Protein AF-A0A3B8V637-F1 (afdb_monomer_lite)

pLDDT: mean 86.95, std 8.02, range [55.59, 95.31]

Radius of gyration: 18.83 Å; chains: 1; bounding box: 47×44×42 Å

Secondary structure (DSSP, 8-state):
-PEEGGGEEHHHHHHHHHHHTT-EE-TTS-EE--------SSS-HHHHHHHHHHHTT-SEEEEEES---TTPPPEEEEEEEEETTGGGTS-HHHHHHHHHHHHHTTHHHHHTT-THHHHH-SSHHHHHHHHHHHHHT--

Foldseek 3Di:
DDADWLRHDPVVLVVVLVVQLVFDQDPVRDTHDDDDDADPPPPRRNSPRSCVSNVVNDQWDWDWDDDPDVPQDTQTPPVPTDHHPVVVVDDPVRVVLVVLCVVLPVSVCRVVVVCVLVVVDPDSVSSSVSSNVDSVVPD

Sequence (139 aa):
GRTLDGGIESKTVHYMKKFLGTARKLKSGASLTIFGVLSTDTGAPFDAALGRELLAVSSASWQLSGNFRRGQSALPDYAASHADGEEKFLSEEEQEMLSDLFAVGAQRVFENGREGILEESRTPQEFLNAVKHAALNDF

Structure (mmCIF, N/CA/C/O backbone):
data_AF-A0A3B8V637-F1
#
_entry.id   AF-A0A3B8V637-F1
#
loop_
_atom_site.group_PDB
_atom_site.id
_atom_site.type_symbol
_atom_site.label_atom_id
_atom_site.label_alt_id
_atom_site.label_comp_id
_atom_site.label_asym_id
_atom_site.label_entity_id
_atom_site.label_seq_id
_atom_site.pdbx_PDB_ins_code
_atom_site.Cartn_x
_atom_site.Cartn_y
_atom_site.Cartn_z
_atom_site.occupancy
_atom_site.B_iso_or_equiv
_atom_site.auth_seq_id
_atom_site.auth_comp_id
_atom_site.auth_asym_id
_atom_site.auth_atom_id
_atom_site.pdbx_PDB_model_num
ATOM 1 N N . GLY A 1 1 ? 25.407 3.363 -22.270 1.00 56.88 1 GLY A N 1
ATOM 2 C CA . GLY A 1 1 ? 24.581 3.314 -21.048 1.00 56.88 1 GLY A CA 1
ATOM 3 C C . GLY A 1 1 ? 24.548 1.888 -20.548 1.00 56.88 1 GLY A C 1
ATOM 4 O O . GLY A 1 1 ? 24.743 0.992 -21.358 1.00 56.88 1 GLY A O 1
ATOM 5 N N . ARG A 1 2 ? 24.382 1.669 -19.240 1.00 74.88 2 ARG A N 1
ATOM 6 C CA . ARG A 1 2 ? 24.182 0.318 -18.694 1.00 74.88 2 ARG A CA 1
ATOM 7 C C . ARG A 1 2 ? 22.688 -0.002 -18.700 1.00 74.88 2 ARG A C 1
ATOM 9 O O . ARG A 1 2 ? 21.887 0.840 -18.290 1.00 74.88 2 ARG A O 1
ATOM 16 N N . THR A 1 3 ? 22.346 -1.188 -19.179 1.00 78.19 3 THR A N 1
ATOM 17 C CA . THR A 1 3 ? 20.988 -1.737 -19.140 1.00 78.19 3 THR A CA 1
ATOM 18 C C . THR A 1 3 ? 20.861 -2.582 -17.875 1.00 78.19 3 THR A C 1
ATOM 20 O O . THR A 1 3 ? 21.787 -3.324 -17.549 1.00 78.19 3 THR A O 1
ATOM 23 N N . LEU A 1 4 ? 19.770 -2.409 -17.135 1.00 76.56 4 LEU A N 1
ATOM 24 C CA . LEU A 1 4 ? 19.402 -3.245 -15.995 1.00 76.56 4 LEU A CA 1
ATOM 25 C C . LEU A 1 4 ? 18.697 -4.518 -16.484 1.00 76.56 4 LEU A C 1
ATOM 27 O O . LEU A 1 4 ? 18.306 -4.615 -17.654 1.00 76.56 4 LEU A O 1
ATOM 31 N N . ASP A 1 5 ? 18.506 -5.476 -15.580 1.00 71.94 5 ASP A N 1
ATOM 32 C CA . ASP A 1 5 ? 17.671 -6.650 -15.838 1.00 71.94 5 ASP A CA 1
ATOM 33 C C . ASP A 1 5 ? 16.301 -6.225 -16.394 1.00 71.94 5 ASP A C 1
ATOM 35 O O . ASP A 1 5 ? 15.754 -5.187 -16.022 1.00 71.94 5 ASP A O 1
ATOM 39 N N . GLY A 1 6 ? 15.765 -6.995 -17.344 1.00 76.19 6 GLY A N 1
ATOM 40 C CA . GLY A 1 6 ? 14.501 -6.662 -18.013 1.00 76.19 6 GLY A CA 1
ATOM 41 C C . GLY A 1 6 ? 14.602 -5.630 -19.145 1.00 76.19 6 GLY A C 1
ATOM 42 O O . GLY A 1 6 ? 13.574 -5.200 -19.660 1.00 76.19 6 GLY A O 1
ATOM 43 N N . GLY A 1 7 ? 15.812 -5.246 -19.573 1.00 82.81 7 GLY A N 1
ATOM 44 C CA . GLY A 1 7 ? 16.014 -4.393 -20.756 1.00 82.81 7 GLY A CA 1
ATOM 45 C C . GLY A 1 7 ? 15.866 -2.892 -20.490 1.00 82.81 7 GLY A C 1
ATOM 46 O O . GLY A 1 7 ? 15.782 -2.100 -21.427 1.00 82.81 7 GLY A O 1
ATOM 47 N N . ILE A 1 8 ? 15.851 -2.490 -19.219 1.00 86.12 8 ILE A N 1
ATOM 48 C CA . ILE A 1 8 ? 15.614 -1.110 -18.800 1.00 86.12 8 ILE A CA 1
ATOM 49 C C . ILE A 1 8 ? 16.895 -0.274 -18.842 1.00 86.12 8 ILE A C 1
ATOM 51 O O . ILE A 1 8 ? 17.927 -0.650 -18.288 1.00 86.12 8 ILE A O 1
ATOM 55 N N . GLU A 1 9 ? 16.828 0.924 -19.423 1.00 89.62 9 GLU A N 1
ATOM 56 C CA . GLU A 1 9 ? 17.931 1.879 -19.336 1.00 89.62 9 GLU A CA 1
ATOM 57 C C . GLU A 1 9 ? 18.096 2.402 -17.897 1.00 89.62 9 GLU A C 1
ATOM 59 O O . GLU A 1 9 ? 17.198 3.031 -17.332 1.00 89.62 9 GLU A O 1
ATOM 64 N N . SER A 1 10 ? 19.290 2.224 -17.320 1.00 88.31 10 SER A N 1
ATOM 65 C CA . SER A 1 10 ? 19.599 2.651 -15.946 1.00 88.31 10 SER A CA 1
ATOM 66 C C . SER A 1 10 ? 19.350 4.148 -15.699 1.00 88.31 10 SER A C 1
ATOM 68 O O . SER A 1 10 ? 18.918 4.542 -14.613 1.00 88.31 10 SER A O 1
ATOM 70 N N . LYS A 1 11 ? 19.570 4.994 -16.714 1.00 91.69 11 LYS A N 1
ATOM 71 C CA . LYS A 1 11 ? 19.367 6.445 -16.616 1.00 91.69 11 LYS A CA 1
ATOM 72 C C . LYS A 1 11 ? 17.890 6.802 -16.406 1.00 91.69 11 LYS A C 1
ATOM 74 O O . LYS A 1 11 ? 17.588 7.687 -15.609 1.00 91.69 11 LYS A O 1
ATOM 79 N N . THR A 1 12 ? 16.981 6.086 -17.060 1.00 90.56 12 THR A N 1
ATOM 80 C CA . THR A 1 12 ? 15.532 6.299 -16.939 1.00 90.56 12 THR A CA 1
ATOM 81 C C . THR A 1 12 ? 15.046 5.949 -15.535 1.00 90.56 12 THR A C 1
ATOM 83 O O . THR A 1 12 ? 14.382 6.762 -14.894 1.00 90.56 12 THR A O 1
ATOM 86 N N . VAL A 1 13 ? 15.473 4.803 -14.993 1.00 91.69 13 VAL A N 1
ATOM 87 C CA . VAL A 1 13 ? 15.154 4.406 -13.606 1.00 91.69 13 VAL A CA 1
ATOM 88 C C . VAL A 1 13 ? 15.715 5.392 -12.600 1.00 91.69 13 VAL A C 1
ATOM 90 O O . VAL A 1 13 ? 15.034 5.754 -11.645 1.00 91.69 13 VAL A O 1
ATOM 93 N N . HIS A 1 14 ? 16.940 5.873 -12.821 1.00 92.56 14 HIS A N 1
ATOM 94 C CA . HIS A 1 14 ? 17.534 6.883 -11.956 1.00 92.56 14 HIS A CA 1
ATOM 95 C C . HIS A 1 14 ? 16.654 8.139 -11.850 1.00 92.56 14 HIS A C 1
ATOM 97 O O . HIS A 1 14 ? 16.420 8.623 -10.741 1.00 92.56 14 HIS A O 1
ATOM 103 N N . TYR A 1 15 ? 16.124 8.644 -12.968 1.00 94.25 15 TYR A N 1
ATOM 104 C CA . TYR A 1 15 ? 15.228 9.802 -12.941 1.00 94.25 15 TYR A CA 1
ATOM 105 C C . TYR A 1 15 ? 13.886 9.507 -12.273 1.00 94.25 15 TYR A C 1
ATOM 107 O O . TYR A 1 15 ? 13.422 10.340 -11.497 1.00 94.25 15 TYR A O 1
ATOM 115 N N . MET A 1 16 ? 13.293 8.335 -12.511 1.00 94.00 16 MET A N 1
ATOM 116 C CA . MET A 1 16 ? 12.035 7.956 -11.857 1.00 94.00 16 MET A CA 1
ATOM 117 C C . MET A 1 16 ? 12.195 7.851 -10.338 1.00 94.00 16 MET A C 1
ATOM 119 O O . MET A 1 16 ? 11.418 8.453 -9.603 1.00 94.00 16 MET A O 1
ATOM 123 N N . LYS A 1 17 ? 13.258 7.193 -9.855 1.00 94.12 17 LYS A N 1
ATOM 124 C CA . LYS A 1 17 ? 13.566 7.127 -8.416 1.00 94.12 17 LYS A CA 1
ATOM 125 C C . LYS A 1 17 ? 13.812 8.511 -7.823 1.00 94.12 17 LYS A C 1
ATOM 127 O O . LYS A 1 17 ? 13.330 8.811 -6.736 1.00 94.12 17 LYS A O 1
ATOM 132 N N . LYS A 1 18 ? 14.529 9.381 -8.546 1.00 94.44 18 LYS A N 1
ATOM 133 C CA . LYS A 1 18 ? 14.759 10.767 -8.117 1.00 94.44 18 LYS A CA 1
ATOM 134 C C . LYS A 1 18 ? 13.452 11.552 -8.008 1.00 94.44 18 LYS A C 1
ATOM 136 O O . LYS A 1 18 ? 13.314 12.326 -7.069 1.00 94.44 18 LYS A O 1
ATOM 141 N N . PHE A 1 19 ? 12.522 11.362 -8.944 1.00 94.62 19 PHE A N 1
ATOM 142 C CA . PHE A 1 19 ? 11.198 11.978 -8.900 1.00 94.62 19 PHE A CA 1
ATOM 143 C C . PHE A 1 19 ? 10.384 11.464 -7.708 1.00 94.62 19 PHE A C 1
ATOM 145 O O . PHE A 1 19 ? 9.908 12.274 -6.918 1.00 94.62 19 PHE A O 1
ATOM 152 N N . LEU A 1 20 ? 10.297 10.144 -7.517 1.00 93.94 20 LEU A N 1
ATOM 153 C CA . LEU A 1 20 ? 9.570 9.552 -6.388 1.00 93.94 20 LEU A CA 1
ATOM 154 C C . LEU A 1 20 ? 10.140 10.026 -5.040 1.00 93.94 20 LEU A C 1
ATOM 156 O O . LEU A 1 20 ? 9.395 10.452 -4.164 1.00 93.94 20 LEU A O 1
ATOM 160 N N . GLY A 1 21 ? 11.470 10.078 -4.920 1.00 91.50 21 GLY A N 1
ATOM 161 C CA . GLY A 1 21 ? 12.172 10.566 -3.729 1.00 91.50 21 GLY A CA 1
ATOM 162 C C . GLY A 1 21 ? 12.010 12.065 -3.442 1.00 91.50 21 GLY A C 1
ATOM 163 O O . GLY A 1 21 ? 12.536 12.553 -2.440 1.00 91.50 21 GLY A O 1
ATOM 164 N N . THR A 1 22 ? 11.303 12.819 -4.293 1.00 93.69 22 THR A N 1
ATOM 165 C CA . THR A 1 22 ? 10.891 14.191 -3.953 1.00 93.69 22 THR A CA 1
ATOM 166 C C . THR A 1 22 ? 9.728 14.225 -2.964 1.00 93.69 22 THR A C 1
ATOM 168 O O . THR A 1 22 ? 9.586 15.227 -2.258 1.00 93.69 22 THR A O 1
ATOM 171 N N . ALA A 1 23 ? 8.938 13.147 -2.864 1.00 94.75 23 ALA A N 1
ATOM 172 C CA . ALA A 1 23 ? 7.861 13.029 -1.890 1.00 94.75 23 ALA A CA 1
ATOM 173 C C . ALA A 1 23 ? 8.436 13.017 -0.469 1.00 94.75 23 ALA A C 1
ATOM 175 O O . ALA A 1 23 ? 9.214 12.137 -0.103 1.00 94.75 23 ALA A O 1
ATOM 176 N N . ARG A 1 24 ? 8.094 14.035 0.325 1.00 92.69 24 ARG A N 1
ATOM 177 C CA . ARG A 1 24 ? 8.541 14.174 1.715 1.00 92.69 24 ARG A CA 1
ATOM 178 C C . ARG A 1 24 ? 7.793 15.272 2.458 1.00 92.69 24 ARG A C 1
ATOM 180 O O . ARG A 1 24 ? 7.278 16.223 1.868 1.00 92.69 24 ARG A O 1
ATOM 187 N N . LYS A 1 25 ? 7.858 15.205 3.787 1.00 91.69 25 LYS A N 1
ATOM 188 C CA . LYS A 1 25 ? 7.551 16.337 4.667 1.00 91.69 25 LYS A CA 1
ATOM 189 C C . LYS A 1 25 ? 8.655 17.397 4.555 1.00 91.69 25 LYS A C 1
ATOM 191 O O . LYS A 1 25 ? 9.835 17.101 4.754 1.00 91.69 25 LYS A O 1
ATOM 196 N N . LEU A 1 26 ? 8.283 18.633 4.232 1.00 91.62 26 LEU A N 1
ATOM 197 C CA . LEU A 1 26 ? 9.190 19.774 4.122 1.00 91.62 26 LEU A CA 1
ATOM 198 C C . LEU A 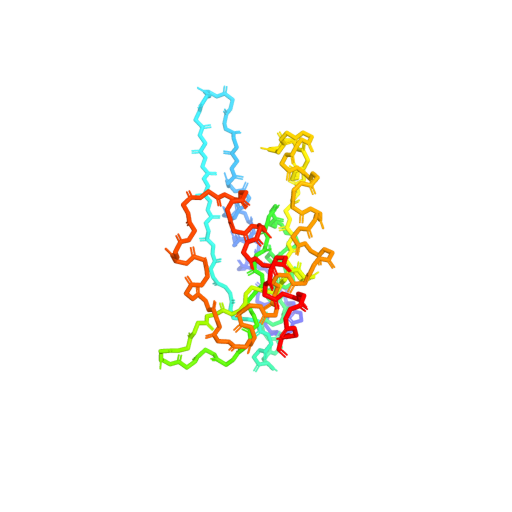1 26 ? 9.342 20.461 5.484 1.00 91.62 26 LEU A C 1
ATOM 200 O O . LEU A 1 26 ? 8.386 20.611 6.243 1.00 91.62 26 LEU A O 1
ATOM 204 N N . LYS A 1 27 ? 10.556 20.936 5.785 1.00 89.50 27 LYS A N 1
ATOM 205 C CA . LYS A 1 27 ? 10.850 21.637 7.050 1.00 89.50 27 LYS A CA 1
ATOM 206 C C . LYS A 1 27 ? 10.059 22.939 7.222 1.00 89.50 27 LYS A C 1
ATOM 208 O O . LYS A 1 27 ? 9.847 23.363 8.347 1.00 89.50 27 LYS A O 1
ATOM 213 N N . SER A 1 28 ? 9.615 23.548 6.122 1.00 89.50 28 SER A N 1
ATOM 214 C CA . SER A 1 28 ? 8.786 24.759 6.109 1.00 89.50 28 SER A CA 1
ATOM 215 C C . SER A 1 28 ? 7.342 24.537 6.580 1.00 89.50 28 SER A C 1
ATOM 217 O O . SER A 1 28 ? 6.574 25.490 6.608 1.00 89.50 28 SER A O 1
ATOM 219 N N . GLY A 1 29 ? 6.959 23.301 6.922 1.00 92.38 29 GLY A N 1
ATOM 220 C CA . GLY A 1 29 ? 5.604 22.953 7.359 1.00 92.38 29 GLY A CA 1
ATOM 221 C C . GLY A 1 29 ? 4.684 22.451 6.241 1.00 92.38 29 GLY A C 1
ATOM 222 O O . GLY A 1 29 ? 3.552 22.079 6.521 1.00 92.38 29 GLY A O 1
ATOM 223 N N . ALA A 1 30 ? 5.159 22.393 4.995 1.00 94.94 30 ALA A N 1
ATOM 224 C CA . ALA A 1 30 ? 4.435 21.795 3.871 1.00 94.94 30 ALA A CA 1
ATOM 225 C C . ALA A 1 30 ? 4.781 20.302 3.689 1.00 94.94 30 ALA A C 1
ATOM 227 O O . ALA A 1 30 ? 5.769 19.807 4.234 1.00 94.94 30 ALA A O 1
ATOM 228 N N . SER A 1 31 ? 4.010 19.580 2.880 1.00 94.81 31 SER A N 1
ATOM 229 C CA . SER A 1 31 ? 4.320 18.210 2.455 1.00 94.81 31 SER A CA 1
ATOM 230 C C . SER A 1 31 ? 4.073 18.032 0.959 1.00 94.81 31 SER A C 1
ATOM 232 O O . SER A 1 31 ? 3.228 18.704 0.370 1.00 94.81 31 SER A O 1
ATOM 234 N N . LEU A 1 32 ? 4.834 17.124 0.350 1.00 94.94 32 LEU A N 1
AT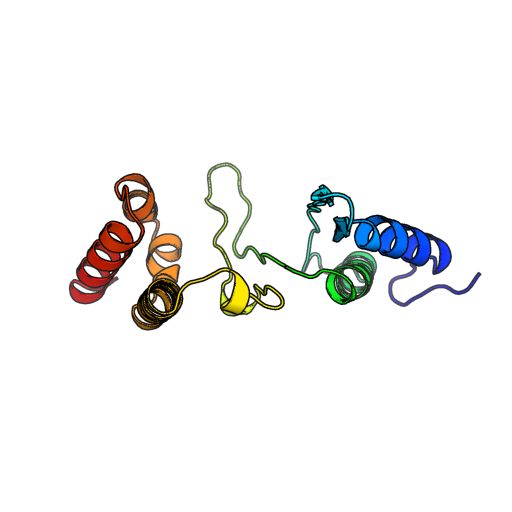OM 235 C CA . LEU A 1 32 ? 4.565 16.599 -0.984 1.00 94.94 32 LEU A CA 1
ATOM 236 C C . LEU A 1 32 ? 4.366 15.090 -0.868 1.00 94.94 32 LEU A C 1
ATOM 238 O O . LEU A 1 32 ? 5.288 14.386 -0.454 1.00 94.94 32 LEU A O 1
ATOM 242 N N . THR A 1 33 ? 3.189 14.616 -1.263 1.00 95.00 33 THR A N 1
ATOM 243 C CA . THR A 1 33 ? 2.851 13.192 -1.328 1.00 95.00 33 THR A CA 1
ATOM 244 C C . THR A 1 33 ? 2.658 12.808 -2.788 1.00 95.00 33 THR A C 1
ATOM 246 O O . THR A 1 33 ? 1.958 13.504 -3.522 1.00 95.00 33 THR A O 1
ATOM 249 N N . ILE A 1 34 ? 3.290 11.717 -3.218 1.00 95.31 34 ILE A N 1
ATOM 250 C CA . ILE A 1 34 ? 3.187 11.193 -4.582 1.00 95.31 34 ILE A CA 1
ATOM 251 C C . ILE A 1 34 ? 2.642 9.773 -4.489 1.00 95.31 34 ILE A C 1
ATOM 253 O O . ILE A 1 34 ? 3.209 8.947 -3.779 1.00 95.31 34 ILE A O 1
ATOM 257 N N . PHE A 1 35 ? 1.579 9.499 -5.240 1.00 93.25 35 PHE A N 1
ATOM 258 C CA . PHE A 1 35 ? 1.077 8.150 -5.467 1.00 93.25 35 PHE A CA 1
ATOM 259 C C . PHE A 1 35 ? 1.370 7.747 -6.908 1.00 93.25 35 PHE A C 1
ATOM 261 O O . PHE A 1 35 ? 1.226 8.550 -7.832 1.00 93.25 35 PHE A O 1
ATOM 268 N N . GLY A 1 36 ? 1.781 6.498 -7.087 1.00 91.94 36 GLY A N 1
ATOM 269 C CA . GLY A 1 36 ? 1.945 5.872 -8.389 1.00 91.94 36 GLY A CA 1
ATOM 270 C C . GLY A 1 36 ? 1.216 4.539 -8.399 1.00 91.94 36 GLY A C 1
ATOM 271 O O . GLY A 1 36 ? 1.140 3.867 -7.375 1.00 91.94 36 GLY A O 1
ATOM 272 N N . VAL A 1 37 ? 0.688 4.166 -9.560 1.00 90.88 37 VAL A N 1
ATOM 273 C CA . VAL A 1 37 ? 0.152 2.825 -9.795 1.00 90.88 37 VAL A CA 1
ATOM 274 C C . VAL A 1 37 ? 1.145 2.090 -10.674 1.00 90.88 37 VAL A C 1
ATOM 276 O O . VAL A 1 37 ? 1.602 2.623 -11.686 1.00 90.88 37 VAL A O 1
ATOM 279 N N . LEU A 1 38 ? 1.469 0.867 -10.280 1.00 89.69 38 LEU A N 1
ATOM 280 C CA . LEU A 1 38 ? 2.325 -0.025 -11.036 1.00 89.69 38 LEU A CA 1
ATOM 281 C C . LEU A 1 38 ? 1.576 -1.333 -11.276 1.00 89.69 38 LEU A C 1
ATOM 283 O O . LEU A 1 38 ? 0.944 -1.863 -10.368 1.00 89.69 38 LEU A O 1
ATOM 287 N N . SER A 1 39 ? 1.661 -1.855 -12.496 1.00 87.44 39 SER A N 1
ATOM 288 C CA . SER A 1 39 ? 1.240 -3.225 -12.779 1.00 87.44 39 SER A CA 1
ATOM 289 C C . SER A 1 39 ? 2.346 -4.185 -12.350 1.00 87.44 39 SER A C 1
ATOM 291 O O . SER A 1 39 ? 3.454 -4.131 -12.884 1.00 87.44 39 SER A O 1
ATOM 293 N N . THR A 1 40 ? 2.052 -5.035 -11.373 1.00 84.56 40 THR A N 1
ATOM 294 C CA . THR A 1 40 ? 2.931 -6.119 -10.926 1.00 84.56 40 THR A CA 1
ATOM 295 C C . THR A 1 40 ? 2.450 -7.453 -11.498 1.00 84.56 40 THR A C 1
ATOM 297 O O . THR A 1 40 ? 1.345 -7.546 -12.031 1.00 84.56 40 THR A O 1
ATOM 300 N N . ASP A 1 41 ? 3.317 -8.468 -11.479 1.00 82.75 41 ASP A N 1
ATOM 301 C CA . ASP A 1 41 ? 2.995 -9.843 -11.897 1.00 82.75 41 ASP A CA 1
ATOM 302 C C . ASP A 1 41 ? 2.455 -10.004 -13.332 1.00 82.75 41 ASP A C 1
ATOM 304 O O . ASP A 1 41 ? 1.788 -10.980 -13.667 1.00 82.75 41 ASP A O 1
ATOM 308 N N . THR A 1 42 ? 2.813 -9.087 -14.236 1.00 87.19 42 THR A N 1
ATOM 309 C CA . THR A 1 42 ? 2.440 -9.144 -15.664 1.00 87.19 42 THR A CA 1
ATOM 310 C C . THR A 1 42 ? 3.166 -10.250 -16.441 1.00 87.19 42 THR A C 1
ATOM 312 O O . THR A 1 42 ? 2.855 -10.510 -17.603 1.00 87.19 42 THR A O 1
ATOM 315 N N . GLY A 1 43 ? 4.180 -10.874 -15.831 1.00 87.38 43 GLY A N 1
ATOM 316 C CA . GLY A 1 43 ? 5.115 -11.794 -16.484 1.00 87.38 43 GLY A CA 1
ATOM 317 C C . GLY A 1 43 ? 6.180 -11.097 -17.340 1.00 87.38 43 GLY A C 1
ATOM 318 O O . GLY A 1 43 ? 7.11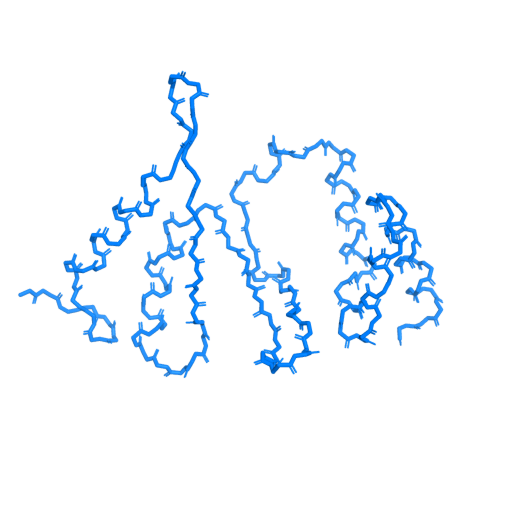0 -11.757 -17.805 1.00 87.38 43 GLY A O 1
ATOM 319 N N . ALA A 1 44 ? 6.099 -9.775 -17.532 1.00 89.56 44 ALA A N 1
ATOM 320 C CA . ALA A 1 44 ? 7.104 -9.022 -18.267 1.00 89.56 44 ALA A CA 1
ATOM 321 C C . ALA A 1 44 ? 8.347 -8.778 -17.387 1.00 89.56 44 ALA A C 1
ATOM 323 O O . ALA A 1 44 ? 8.238 -8.155 -16.326 1.00 89.56 44 ALA A O 1
ATOM 324 N N . PRO A 1 45 ? 9.559 -9.179 -17.827 1.00 88.88 45 PRO A N 1
ATOM 325 C CA . PRO A 1 45 ? 10.791 -8.916 -17.078 1.00 88.88 45 PRO A CA 1
ATOM 326 C C . PRO A 1 45 ? 11.035 -7.425 -16.817 1.00 88.88 45 PRO A C 1
ATOM 328 O O . PRO A 1 45 ? 11.619 -7.065 -15.797 1.00 88.88 45 PRO A O 1
ATOM 331 N N . PHE A 1 46 ? 10.577 -6.567 -17.734 1.00 89.31 46 PHE A N 1
ATOM 332 C CA . PHE A 1 46 ? 10.621 -5.114 -17.599 1.00 89.31 46 PHE A CA 1
ATOM 333 C C . PHE A 1 46 ? 9.821 -4.639 -16.379 1.00 89.31 46 PHE A C 1
ATOM 335 O O . PHE A 1 46 ? 10.379 -3.963 -15.519 1.00 89.31 46 PHE A O 1
ATOM 342 N N . ASP A 1 47 ? 8.548 -5.026 -16.263 1.00 90.50 47 ASP A N 1
ATOM 343 C CA . ASP A 1 47 ? 7.671 -4.571 -15.174 1.00 90.50 47 ASP A CA 1
ATOM 344 C C . ASP A 1 47 ? 8.179 -5.063 -13.816 1.00 90.50 47 ASP A C 1
ATOM 346 O O . ASP A 1 47 ? 8.237 -4.296 -12.855 1.00 90.50 47 ASP A O 1
ATOM 350 N N . ALA A 1 48 ? 8.649 -6.314 -13.752 1.00 89.31 48 ALA A N 1
ATOM 351 C CA . ALA A 1 48 ? 9.243 -6.879 -12.543 1.00 89.31 48 ALA A CA 1
ATOM 352 C C . ALA A 1 48 ? 10.510 -6.120 -12.103 1.00 89.31 48 ALA A C 1
ATOM 354 O O . ALA A 1 48 ? 10.709 -5.862 -10.913 1.00 89.31 48 ALA A O 1
ATOM 355 N N . ALA A 1 49 ? 11.375 -5.749 -13.051 1.00 90.19 49 ALA A N 1
ATOM 356 C CA . ALA A 1 49 ? 12.576 -4.972 -12.762 1.00 90.19 49 ALA A CA 1
ATOM 357 C C . ALA A 1 49 ? 12.244 -3.531 -12.350 1.00 90.19 49 ALA A C 1
ATOM 359 O O . ALA A 1 49 ? 12.803 -3.026 -11.375 1.00 90.19 49 ALA A O 1
ATOM 360 N N . LEU A 1 50 ? 11.308 -2.881 -13.047 1.00 90.75 50 LEU A N 1
ATOM 361 C CA . LEU A 1 50 ? 10.855 -1.533 -12.718 1.00 90.75 50 LEU A CA 1
ATOM 362 C C . LEU A 1 50 ? 10.220 -1.485 -11.325 1.00 90.75 50 LEU A C 1
ATOM 364 O O . LEU A 1 50 ? 10.551 -0.604 -10.533 1.00 90.75 50 LEU A O 1
ATOM 368 N N . GLY A 1 51 ? 9.353 -2.448 -11.012 1.00 92.12 51 GLY A N 1
ATOM 369 C CA . GLY A 1 51 ? 8.697 -2.534 -9.715 1.00 92.12 51 GLY A CA 1
ATOM 370 C C . GLY A 1 51 ? 9.669 -2.702 -8.572 1.00 92.12 51 GLY A C 1
ATOM 371 O O . GLY A 1 51 ? 9.603 -1.946 -7.609 1.00 92.12 51 GLY A O 1
ATOM 372 N N . ARG A 1 52 ? 10.645 -3.599 -8.721 1.00 90.94 52 ARG A N 1
ATOM 373 C CA . ARG A 1 52 ? 11.706 -3.774 -7.726 1.00 90.94 52 ARG A CA 1
ATOM 374 C C . ARG A 1 52 ? 12.449 -2.468 -7.441 1.00 90.94 52 ARG A C 1
ATOM 376 O O . ARG A 1 52 ? 12.696 -2.141 -6.287 1.00 90.94 52 ARG A O 1
ATOM 383 N N . GLU A 1 53 ? 12.792 -1.715 -8.483 1.00 92.75 53 GLU A N 1
ATOM 384 C CA . GLU A 1 53 ? 13.543 -0.463 -8.355 1.00 92.75 53 GLU A CA 1
ATOM 385 C C . GLU A 1 53 ? 12.723 0.679 -7.737 1.00 92.75 53 GLU A C 1
ATOM 387 O O . GLU A 1 53 ? 13.277 1.489 -6.992 1.00 92.75 53 GLU A O 1
ATOM 392 N N . LEU A 1 54 ? 11.426 0.772 -8.051 1.00 93.12 54 L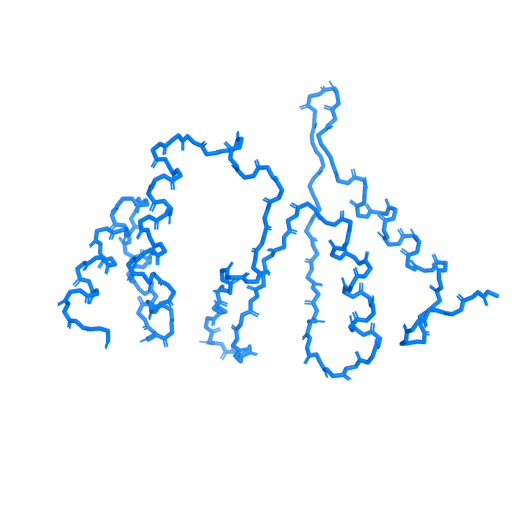EU A N 1
ATOM 393 C CA . LEU A 1 54 ? 10.552 1.826 -7.526 1.00 93.12 54 LEU A CA 1
ATOM 394 C C . LEU A 1 54 ? 10.056 1.523 -6.109 1.00 93.12 54 LEU A C 1
ATOM 396 O O . LEU A 1 54 ? 10.059 2.424 -5.273 1.00 93.12 54 LEU A O 1
ATOM 400 N N . LEU A 1 55 ? 9.696 0.271 -5.814 1.00 91.81 55 LEU A N 1
ATOM 401 C CA . LEU A 1 55 ? 9.279 -0.146 -4.472 1.00 91.81 55 LEU A CA 1
ATOM 402 C C . LEU A 1 55 ? 10.429 -0.028 -3.463 1.00 91.81 55 LEU A C 1
ATOM 404 O O . LEU A 1 55 ? 10.212 0.370 -2.326 1.00 91.81 55 LEU A O 1
ATOM 408 N N . ALA A 1 56 ? 11.676 -0.255 -3.892 1.00 90.44 56 ALA A N 1
ATOM 409 C CA . ALA A 1 56 ? 12.853 -0.080 -3.036 1.00 90.44 56 ALA A CA 1
ATOM 410 C C . ALA A 1 56 ? 13.063 1.360 -2.527 1.00 90.44 56 ALA A C 1
ATOM 412 O O . ALA A 1 56 ? 13.847 1.570 -1.604 1.00 90.44 56 ALA A O 1
ATOM 413 N N . VAL A 1 57 ? 12.418 2.360 -3.141 1.00 92.56 57 VAL A N 1
ATOM 414 C CA . VAL A 1 57 ? 12.481 3.765 -2.701 1.00 92.56 57 VAL A CA 1
ATOM 415 C C . VAL A 1 57 ? 11.142 4.298 -2.188 1.00 92.56 57 VAL A C 1
ATOM 417 O O . VAL A 1 57 ? 11.076 5.459 -1.784 1.00 92.56 57 VAL A O 1
ATOM 420 N N . SER A 1 58 ? 10.076 3.495 -2.226 1.00 93.06 58 SER A N 1
ATOM 421 C CA . SER A 1 58 ? 8.763 3.891 -1.719 1.00 93.06 58 SER A CA 1
ATOM 422 C C . SER A 1 58 ? 8.691 3.710 -0.208 1.00 93.06 58 SER A C 1
ATOM 424 O O . SER A 1 58 ? 9.151 2.696 0.302 1.00 93.06 58 SER A O 1
ATOM 426 N N . SER A 1 59 ? 8.061 4.656 0.490 1.00 93.44 59 SER A N 1
ATOM 427 C CA . SER A 1 59 ? 7.790 4.535 1.929 1.00 93.44 59 SER A CA 1
ATOM 428 C C . SER A 1 59 ? 6.500 3.776 2.242 1.00 93.44 59 SER A C 1
ATOM 430 O O . SER A 1 59 ? 6.226 3.502 3.402 1.00 93.44 59 SER A O 1
ATOM 432 N N . ALA A 1 60 ? 5.660 3.515 1.240 1.00 94.00 60 ALA A N 1
ATOM 433 C CA . ALA A 1 60 ? 4.442 2.732 1.385 1.00 94.00 60 ALA A CA 1
ATOM 434 C C . ALA A 1 60 ? 4.080 2.068 0.052 1.00 94.00 60 ALA A C 1
ATOM 436 O O . ALA A 1 60 ? 4.281 2.659 -1.015 1.00 94.00 60 ALA A O 1
ATOM 437 N N . SER A 1 61 ? 3.522 0.864 0.124 1.00 93.88 61 SER A N 1
ATOM 438 C CA . SER A 1 61 ? 3.009 0.102 -1.008 1.00 93.88 61 SER A CA 1
ATOM 439 C C . SER A 1 61 ? 1.700 -0.578 -0.629 1.00 93.88 61 SER A C 1
ATOM 441 O O . SER A 1 61 ? 1.629 -1.272 0.380 1.00 93.88 61 SER A O 1
ATOM 443 N N . TRP A 1 62 ? 0.682 -0.417 -1.471 1.00 92.62 62 TRP A N 1
ATOM 444 C CA . TRP A 1 62 ? -0.588 -1.132 -1.355 1.00 92.62 62 TRP A CA 1
ATOM 445 C C . TRP A 1 62 ? -0.682 -2.123 -2.503 1.00 92.62 62 TRP A C 1
ATOM 447 O O . TRP A 1 62 ? -0.913 -1.731 -3.649 1.00 92.62 62 TRP A O 1
ATOM 457 N N . GLN A 1 63 ? -0.445 -3.395 -2.200 1.00 91.00 63 GLN A N 1
ATOM 458 C CA . GLN A 1 63 ? -0.615 -4.457 -3.175 1.00 91.00 63 GLN A CA 1
ATOM 459 C C . GLN A 1 63 ? -2.098 -4.801 -3.254 1.00 91.00 63 GLN A C 1
ATOM 461 O O . GLN A 1 63 ? -2.786 -4.955 -2.246 1.00 91.00 63 GLN A O 1
ATOM 466 N N . LEU A 1 64 ? -2.596 -4.905 -4.477 1.00 88.56 64 LEU A N 1
ATOM 467 C CA . LEU A 1 64 ? -3.959 -5.321 -4.749 1.00 88.56 64 LEU A CA 1
ATOM 468 C C . LEU A 1 64 ? -3.894 -6.703 -5.398 1.00 88.56 64 LEU A C 1
ATOM 470 O O . LEU A 1 64 ? -3.117 -6.919 -6.331 1.00 88.56 64 LEU A O 1
ATOM 474 N N . SER A 1 65 ? -4.689 -7.633 -4.888 1.00 81.56 65 SER A N 1
ATOM 475 C CA . SER A 1 65 ? -4.862 -8.978 -5.417 1.00 81.56 65 SER A CA 1
ATOM 476 C C . SER A 1 65 ? -6.207 -9.108 -6.135 1.00 81.56 65 SER A C 1
ATOM 478 O O . SER A 1 65 ? -7.146 -8.333 -5.927 1.00 81.56 65 SER A O 1
ATOM 480 N N . GLY A 1 66 ? -6.288 -10.104 -7.014 1.00 72.75 66 GLY A N 1
ATOM 481 C CA . GLY A 1 66 ? -7.509 -10.461 -7.728 1.00 72.75 66 GLY A CA 1
ATOM 482 C C . GLY A 1 66 ? -7.484 -10.143 -9.221 1.00 72.75 66 GLY A C 1
ATOM 483 O O . GLY A 1 66 ? -6.546 -9.573 -9.775 1.00 72.75 66 GLY A O 1
ATOM 484 N N . ASN A 1 67 ? -8.553 -10.560 -9.897 1.00 66.62 67 ASN A N 1
ATOM 485 C CA . ASN A 1 67 ? -8.754 -10.256 -11.305 1.00 66.62 67 ASN A CA 1
ATOM 486 C C . ASN A 1 67 ? -9.393 -8.873 -11.414 1.00 66.62 67 ASN A C 1
ATOM 488 O O . ASN A 1 67 ? -10.583 -8.727 -11.151 1.00 66.62 67 ASN A O 1
ATOM 492 N N . PHE A 1 68 ? -8.627 -7.870 -11.849 1.00 70.06 68 PHE A N 1
ATOM 493 C CA . PHE A 1 68 ? -9.138 -6.525 -12.132 1.00 70.06 68 PHE A CA 1
ATOM 494 C C . PHE A 1 68 ? -10.045 -6.539 -13.372 1.00 70.06 68 PHE A C 1
ATOM 496 O O . PHE A 1 68 ? -9.683 -6.103 -14.465 1.00 70.06 68 PHE A O 1
ATOM 503 N N . ARG A 1 69 ? -11.243 -7.105 -13.221 1.00 66.75 69 ARG A N 1
ATOM 504 C CA . ARG A 1 69 ? -12.325 -7.059 -14.200 1.00 66.75 69 ARG A CA 1
ATOM 505 C C . ARG A 1 69 ? -13.236 -5.893 -13.864 1.00 66.75 69 ARG A C 1
ATOM 507 O O . ARG A 1 69 ? -13.440 -5.543 -12.706 1.00 66.75 69 ARG A O 1
ATOM 514 N N . ARG A 1 70 ? -13.823 -5.293 -14.897 1.00 66.31 70 ARG A N 1
ATOM 515 C CA . ARG A 1 70 ? -14.767 -4.188 -14.726 1.00 66.31 70 ARG A CA 1
ATOM 516 C C . ARG A 1 70 ? -15.936 -4.638 -13.838 1.00 66.31 70 ARG A C 1
ATOM 518 O O . ARG A 1 70 ? -16.665 -5.546 -14.223 1.00 66.31 70 ARG A O 1
ATOM 525 N N . GLY A 1 71 ? -16.103 -3.987 -12.687 1.00 66.69 71 GLY A N 1
ATOM 526 C CA . GLY A 1 71 ? -17.159 -4.288 -11.714 1.00 66.69 71 GLY A CA 1
ATOM 527 C C . GLY A 1 71 ? -16.771 -5.268 -10.602 1.00 66.69 71 GLY A C 1
ATOM 528 O O . GLY A 1 71 ? -17.628 -5.580 -9.788 1.00 66.69 71 GLY A O 1
ATOM 529 N N . GLN A 1 72 ? -15.521 -5.745 -10.552 1.00 68.38 72 GLN A N 1
ATOM 530 C CA . GLN A 1 72 ? -14.997 -6.472 -9.391 1.00 68.38 72 GLN A CA 1
ATOM 531 C C . GLN A 1 72 ? -14.182 -5.530 -8.503 1.00 68.38 72 GLN A C 1
ATOM 533 O O . GLN A 1 72 ? -13.385 -4.734 -9.010 1.00 68.38 72 GLN A O 1
ATOM 538 N N . SER A 1 73 ? -14.391 -5.624 -7.190 1.00 69.00 73 SER A N 1
ATOM 539 C CA . SER A 1 73 ? -13.598 -4.914 -6.190 1.00 69.00 73 SER A CA 1
ATOM 540 C C . SER A 1 73 ? -12.151 -5.396 -6.237 1.00 69.00 73 SER A C 1
ATOM 542 O O . SER A 1 73 ? -11.883 -6.594 -6.341 1.00 69.00 73 SER A O 1
ATOM 544 N N . ALA A 1 74 ? -11.207 -4.462 -6.163 1.00 73.56 74 ALA A N 1
ATOM 545 C CA . ALA A 1 74 ? -9.819 -4.810 -5.900 1.00 73.56 74 ALA A CA 1
ATOM 546 C C . ALA A 1 74 ? -9.706 -5.309 -4.456 1.00 73.56 74 ALA A C 1
ATOM 548 O O . ALA A 1 74 ? -10.174 -4.624 -3.547 1.00 73.56 74 ALA A O 1
ATOM 549 N N . LEU A 1 75 ? -9.089 -6.471 -4.248 1.00 82.50 75 LEU A N 1
ATOM 550 C CA . LEU A 1 75 ? -8.895 -7.031 -2.914 1.00 82.50 75 LEU A CA 1
ATOM 551 C C . LEU A 1 75 ? -7.546 -6.540 -2.380 1.00 82.50 75 LEU A C 1
ATOM 553 O O . LEU A 1 75 ? -6.520 -6.862 -2.981 1.00 82.50 75 LEU A O 1
ATOM 557 N N . PRO A 1 76 ? -7.487 -5.756 -1.293 1.00 80.75 76 PRO A N 1
ATOM 558 C CA . PRO A 1 76 ? -6.208 -5.392 -0.697 1.00 80.75 76 PRO A CA 1
ATOM 559 C C . PRO A 1 76 ? -5.464 -6.650 -0.238 1.00 80.75 76 PRO A C 1
ATOM 561 O O . PRO A 1 76 ? -6.003 -7.443 0.532 1.00 80.75 76 PRO A O 1
ATOM 564 N N . ASP A 1 77 ? -4.233 -6.837 -0.708 1.00 84.56 77 ASP A N 1
ATOM 565 C CA . ASP A 1 77 ? -3.334 -7.859 -0.180 1.00 84.56 77 ASP A CA 1
ATOM 566 C C . ASP A 1 77 ? -2.585 -7.253 0.999 1.00 84.56 77 ASP A C 1
ATOM 568 O O . ASP A 1 77 ? -1.621 -6.501 0.837 1.00 84.56 77 ASP A O 1
ATOM 572 N N . TYR A 1 78 ? -3.075 -7.543 2.198 1.00 79.19 78 TYR A N 1
ATOM 573 C CA . TYR A 1 78 ? -2.497 -6.992 3.412 1.00 79.19 78 TYR A CA 1
ATOM 574 C C . TYR A 1 78 ? -1.073 -7.503 3.664 1.00 79.19 78 TYR A C 1
ATOM 576 O O . TYR A 1 78 ? -0.210 -6.722 4.047 1.00 79.19 78 TYR A O 1
ATOM 584 N N . ALA A 1 79 ? -0.803 -8.785 3.403 1.00 82.88 79 ALA A N 1
ATOM 585 C CA . ALA A 1 79 ? 0.501 -9.389 3.671 1.00 82.88 79 ALA A CA 1
ATOM 586 C C . ALA A 1 79 ? 1.601 -8.840 2.749 1.00 82.88 79 ALA A C 1
ATOM 588 O O . ALA A 1 79 ? 2.762 -8.763 3.150 1.00 82.88 79 ALA A O 1
ATOM 589 N N . ALA A 1 80 ? 1.240 -8.469 1.519 1.00 86.75 80 ALA A N 1
ATOM 590 C CA . ALA A 1 80 ? 2.152 -7.849 0.563 1.00 86.75 80 ALA A CA 1
ATOM 591 C C . ALA A 1 80 ? 2.173 -6.309 0.634 1.00 86.75 80 ALA A C 1
ATOM 593 O O . ALA A 1 80 ? 3.035 -5.679 0.016 1.00 86.75 80 ALA A O 1
ATOM 594 N N . SER A 1 81 ? 1.235 -5.690 1.357 1.00 89.69 81 SER A N 1
ATOM 595 C CA . SER A 1 81 ? 1.207 -4.242 1.576 1.00 89.69 81 SER A CA 1
ATOM 596 C C . SER A 1 81 ? 2.117 -3.837 2.735 1.00 89.69 81 SER A C 1
ATOM 598 O O . SER A 1 81 ? 2.364 -4.609 3.654 1.00 89.69 81 SER A O 1
ATOM 600 N N . HIS A 1 82 ? 2.635 -2.612 2.692 1.00 88.81 82 HIS A N 1
ATOM 601 C CA . HIS A 1 82 ? 3.606 -2.126 3.671 1.00 88.81 82 HIS A CA 1
ATOM 602 C C . HIS A 1 82 ? 3.554 -0.605 3.809 1.00 88.81 82 HIS A C 1
ATOM 604 O O . HIS A 1 82 ? 3.310 0.101 2.828 1.00 88.81 82 HIS A O 1
ATOM 610 N N . ALA A 1 83 ? 3.843 -0.096 5.005 1.00 92.19 83 ALA A N 1
ATOM 611 C CA . ALA A 1 83 ? 4.067 1.321 5.262 1.00 92.19 83 ALA A CA 1
ATOM 612 C C . ALA A 1 83 ? 5.191 1.511 6.294 1.00 92.19 83 ALA A C 1
ATOM 614 O O . ALA A 1 83 ? 5.141 1.002 7.412 1.00 92.19 83 ALA A O 1
ATOM 615 N N . ASP A 1 84 ? 6.215 2.280 5.928 1.00 91.56 84 ASP A N 1
ATOM 616 C CA . ASP A 1 84 ? 7.326 2.608 6.814 1.00 91.56 84 ASP A CA 1
ATOM 617 C C . ASP A 1 84 ? 6.856 3.490 7.973 1.00 91.56 84 ASP A C 1
ATOM 619 O O . ASP A 1 84 ? 6.349 4.598 7.775 1.00 91.56 84 ASP A O 1
ATOM 623 N N . GLY A 1 85 ? 7.136 3.054 9.200 1.00 89.88 85 GLY A N 1
ATOM 624 C CA . GLY A 1 85 ? 6.852 3.854 10.384 1.00 89.88 85 GLY A CA 1
ATOM 625 C C . GLY A 1 85 ? 5.359 4.000 10.684 1.00 89.88 85 GLY A C 1
ATOM 626 O O . GLY A 1 85 ? 4.976 5.022 11.260 1.00 89.88 85 GLY A O 1
ATOM 627 N N . GLU A 1 86 ? 4.527 3.042 10.256 1.00 89.25 86 GLU A N 1
ATOM 628 C CA . GLU A 1 86 ? 3.077 3.011 10.497 1.00 89.25 86 GLU A CA 1
ATOM 629 C C . GLU A 1 86 ? 2.731 3.248 11.978 1.00 89.25 86 GLU A C 1
ATOM 631 O O . GLU A 1 86 ? 1.806 3.999 12.291 1.00 89.25 86 GLU A O 1
ATOM 636 N N . GLU A 1 87 ? 3.559 2.742 12.895 1.00 87.94 87 GLU A N 1
ATOM 637 C CA . GLU A 1 87 ? 3.397 2.881 14.345 1.00 87.94 87 GLU A CA 1
ATOM 638 C C . GLU A 1 87 ? 3.411 4.336 14.844 1.00 87.94 87 GLU A C 1
ATOM 640 O O . GLU A 1 87 ? 2.982 4.624 15.956 1.00 87.94 87 GLU A O 1
ATOM 645 N N . LYS A 1 88 ? 3.919 5.277 14.039 1.00 90.25 88 LYS A N 1
ATOM 646 C CA . LYS A 1 88 ? 3.969 6.708 14.387 1.00 90.25 88 LYS A CA 1
ATOM 647 C C . LYS A 1 88 ? 2.697 7.453 14.012 1.00 90.25 88 LYS A C 1
ATOM 649 O O . LYS A 1 88 ? 2.534 8.603 14.421 1.00 90.25 88 LYS A O 1
ATOM 654 N N . PHE A 1 89 ? 1.858 6.847 13.178 1.00 89.31 89 PHE A N 1
ATOM 655 C CA . PHE A 1 89 ? 0.633 7.453 12.663 1.00 89.31 89 PHE A CA 1
ATOM 656 C C . PHE A 1 89 ? -0.620 6.939 13.367 1.00 89.31 89 PHE A C 1
ATOM 658 O O . PHE A 1 89 ? -1.657 7.586 13.264 1.00 89.31 89 PHE A O 1
ATOM 665 N N . LEU A 1 90 ? -0.504 5.821 14.083 1.00 91.38 90 LEU A N 1
ATOM 666 C CA . LEU A 1 90 ? -1.589 5.171 14.804 1.00 91.38 90 LEU A CA 1
ATOM 667 C C . LEU A 1 90 ? -1.348 5.268 16.310 1.00 91.38 90 LEU A C 1
ATOM 669 O O . LEU A 1 90 ? -0.239 5.018 16.787 1.00 91.38 90 LEU A O 1
ATOM 673 N N . SER A 1 91 ? -2.396 5.600 17.055 1.00 93.75 91 SER A N 1
ATOM 674 C CA . SER A 1 91 ? -2.425 5.443 18.511 1.00 93.75 91 SER A CA 1
ATOM 675 C C . SER A 1 91 ? -2.341 3.966 18.915 1.00 93.75 91 SER A C 1
ATOM 677 O O . SER A 1 91 ? -2.594 3.078 18.104 1.00 93.75 91 SER A O 1
ATOM 679 N N . GLU A 1 92 ? -2.004 3.688 20.177 1.00 92.94 92 GLU A N 1
ATOM 680 C CA . GLU A 1 92 ? -1.961 2.310 20.698 1.00 92.94 92 GLU A CA 1
ATOM 681 C C . GLU A 1 92 ? -3.308 1.585 20.510 1.00 92.94 92 GLU A C 1
ATOM 683 O O . GLU A 1 92 ? -3.329 0.436 20.075 1.00 92.94 92 GLU A O 1
ATOM 688 N N . GLU A 1 93 ? -4.426 2.286 20.733 1.00 92.00 93 GLU A N 1
ATOM 689 C CA . GLU A 1 93 ? -5.782 1.757 20.523 1.00 92.00 93 GLU A CA 1
ATOM 690 C C . GLU A 1 93 ? -6.057 1.425 19.045 1.00 92.00 93 GLU A C 1
ATOM 692 O O . GLU A 1 93 ? -6.641 0.387 18.732 1.00 92.00 93 GLU A O 1
ATOM 697 N N . GLU A 1 94 ? -5.617 2.275 18.111 1.00 91.31 94 GLU A N 1
ATOM 698 C CA . GLU A 1 94 ? -5.773 2.021 16.672 1.00 91.31 94 GLU A CA 1
ATOM 699 C C . GLU A 1 94 ? -4.902 0.853 16.197 1.00 91.31 94 GLU A C 1
ATOM 701 O O . GLU A 1 94 ? -5.346 0.062 15.366 1.00 91.31 94 GLU A O 1
ATOM 706 N N . GLN A 1 95 ? -3.688 0.711 16.737 1.00 90.56 95 GLN A N 1
ATOM 707 C CA . GLN A 1 95 ? -2.810 -0.423 16.436 1.00 90.56 95 GLN A CA 1
ATOM 708 C C . GLN A 1 95 ? -3.411 -1.743 16.929 1.00 90.56 95 GLN A C 1
ATOM 710 O O . GLN A 1 95 ? -3.402 -2.735 16.198 1.00 90.56 95 GLN A O 1
ATOM 715 N N . GLU A 1 96 ? -3.968 -1.755 18.142 1.00 91.81 96 GLU A N 1
ATOM 716 C CA . GLU A 1 96 ? -4.653 -2.927 18.690 1.00 91.81 96 GLU A CA 1
ATOM 717 C C . GLU A 1 96 ? -5.884 -3.287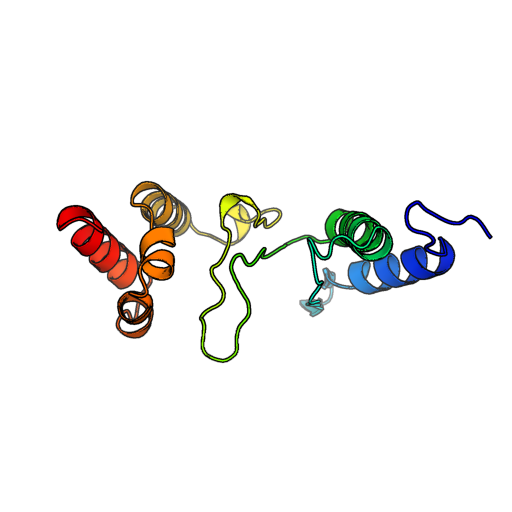 17.851 1.00 91.81 96 GLU A C 1
ATOM 719 O O . GLU A 1 96 ? -6.040 -4.440 17.451 1.00 91.81 96 GLU A O 1
ATOM 724 N N . MET A 1 97 ? -6.711 -2.300 17.489 1.00 91.38 97 MET A N 1
ATOM 725 C CA . MET A 1 97 ? -7.879 -2.514 16.631 1.00 91.38 97 MET A CA 1
ATOM 726 C C . MET A 1 97 ? -7.503 -3.082 15.259 1.00 91.38 97 MET A C 1
ATOM 728 O O . MET A 1 97 ? -8.182 -3.971 14.739 1.00 91.38 97 MET A O 1
ATOM 732 N N . LEU A 1 98 ? -6.428 -2.569 14.662 1.00 88.56 98 LEU A N 1
ATOM 733 C CA . LEU A 1 98 ? -5.931 -3.034 13.375 1.00 88.56 98 LEU A CA 1
ATOM 734 C C . LEU A 1 98 ? -5.424 -4.486 13.475 1.00 88.56 98 LEU A C 1
ATOM 736 O O . LEU A 1 98 ? -5.782 -5.323 12.646 1.00 88.56 98 LEU A O 1
ATOM 740 N N . SER A 1 99 ? -4.678 -4.813 14.535 1.00 88.75 99 SER A N 1
ATOM 741 C CA . SER A 1 99 ? -4.255 -6.186 14.852 1.00 88.75 99 SER A CA 1
ATOM 742 C C . SER A 1 99 ? -5.452 -7.132 15.010 1.00 88.75 99 SER A C 1
ATOM 744 O O . SER A 1 99 ? -5.472 -8.228 14.446 1.00 88.75 99 SER A O 1
ATOM 746 N N . ASP A 1 100 ? -6.491 -6.684 15.714 1.00 91.06 100 ASP A N 1
ATOM 747 C CA . ASP A 1 100 ? -7.747 -7.409 15.891 1.00 91.06 100 ASP A CA 1
ATOM 748 C C . ASP A 1 100 ? -8.456 -7.679 14.556 1.00 91.06 100 ASP A C 1
ATOM 750 O O . ASP A 1 100 ? -8.907 -8.799 14.307 1.00 91.06 100 ASP A O 1
ATOM 754 N N . LEU A 1 101 ? -8.535 -6.681 13.668 1.00 88.75 101 LEU A N 1
ATOM 755 C CA . LEU A 1 101 ? -9.099 -6.853 12.324 1.00 88.75 101 LEU A CA 1
ATOM 756 C C . LEU A 1 101 ? -8.372 -7.962 11.550 1.00 88.75 101 LEU A C 1
ATOM 758 O O . LEU A 1 101 ? -9.022 -8.776 10.883 1.00 88.75 101 LEU A O 1
ATOM 762 N N . PHE A 1 102 ? -7.042 -8.036 11.661 1.00 83.94 102 PHE A N 1
ATOM 763 C CA . PHE A 1 102 ? -6.261 -9.092 11.014 1.00 83.94 102 PHE A CA 1
ATOM 764 C C . PHE A 1 102 ? -6.470 -10.454 11.652 1.00 83.94 102 PHE A C 1
ATOM 766 O O . PHE A 1 102 ? -6.671 -11.430 10.931 1.00 83.94 102 PHE A O 1
ATOM 773 N N . ALA A 1 103 ? -6.483 -10.528 12.982 1.00 87.50 103 ALA A N 1
ATOM 774 C CA . ALA A 1 103 ? -6.692 -11.778 13.703 1.00 87.50 103 ALA A CA 1
ATOM 775 C C . ALA A 1 103 ? -8.046 -12.424 13.364 1.00 87.50 103 ALA A C 1
ATOM 777 O O . ALA A 1 103 ? -8.149 -13.645 13.256 1.00 87.50 103 ALA A O 1
ATOM 778 N N . VAL A 1 104 ? -9.079 -11.604 13.147 1.00 88.25 104 VAL A N 1
ATOM 779 C CA . VAL A 1 104 ? -10.428 -12.058 12.771 1.00 88.25 104 VAL A CA 1
ATOM 780 C C . VAL A 1 104 ? -10.529 -12.403 11.273 1.00 88.25 104 VAL A C 1
ATOM 782 O O . VAL A 1 104 ? -11.471 -13.070 10.845 1.00 88.25 104 VAL A O 1
ATOM 785 N N . GLY A 1 105 ? -9.543 -12.009 10.464 1.00 85.19 105 GLY A N 1
ATOM 786 C CA . GLY A 1 105 ? -9.502 -12.310 9.036 1.00 85.19 105 GLY A CA 1
ATOM 787 C C . GLY A 1 105 ? -10.383 -11.387 8.198 1.00 85.19 105 GLY A C 1
ATOM 788 O O . GLY A 1 105 ? -11.078 -11.863 7.301 1.00 85.19 105 GLY A O 1
ATOM 789 N N . ALA A 1 106 ? -10.343 -10.073 8.452 1.00 84.62 106 ALA A N 1
ATOM 790 C CA . ALA A 1 106 ? -11.121 -9.070 7.713 1.00 84.62 106 ALA A CA 1
ATOM 791 C C . ALA A 1 106 ? -10.984 -9.165 6.179 1.00 84.62 106 ALA A C 1
ATOM 793 O O . ALA A 1 106 ? -11.929 -8.849 5.463 1.00 84.62 106 ALA A O 1
ATOM 794 N N . GLN A 1 107 ? -9.857 -9.669 5.665 1.00 80.75 107 GLN A N 1
ATOM 795 C CA . GLN A 1 107 ? -9.657 -9.942 4.236 1.00 80.75 107 GLN A CA 1
ATOM 796 C C . GLN A 1 107 ? -10.769 -10.817 3.629 1.00 80.75 107 GLN A C 1
ATOM 798 O O . GLN A 1 107 ? -11.226 -10.555 2.516 1.00 80.75 107 GLN A O 1
ATOM 803 N N . ARG A 1 108 ? -11.272 -11.802 4.383 1.00 83.38 108 ARG A N 1
ATOM 804 C CA . ARG A 1 108 ? -12.320 -12.725 3.923 1.00 83.38 108 ARG A CA 1
ATOM 805 C C . ARG A 1 108 ? -13.648 -12.030 3.630 1.00 83.38 108 ARG A C 1
ATOM 807 O O . ARG A 1 108 ? -14.441 -12.538 2.845 1.00 83.38 108 ARG A O 1
ATOM 814 N N . VAL A 1 109 ? -13.890 -10.855 4.222 1.00 84.81 109 VAL A N 1
ATOM 815 C CA . VAL A 1 109 ? -15.063 -10.027 3.896 1.00 84.81 109 VAL A CA 1
ATOM 816 C C . VAL A 1 109 ? -15.063 -9.674 2.414 1.00 84.81 109 VAL A C 1
ATOM 818 O O . VAL A 1 109 ? -16.099 -9.769 1.761 1.00 84.81 109 VAL A O 1
ATOM 821 N N . PHE A 1 110 ? -13.899 -9.321 1.874 1.00 81.31 110 PHE A N 1
ATOM 822 C CA . PHE A 1 110 ? -13.759 -8.962 0.471 1.00 81.31 110 PHE A CA 1
ATOM 823 C C . PHE A 1 110 ? -13.700 -10.204 -0.428 1.00 81.31 110 PHE A C 1
ATOM 825 O O . PHE A 1 110 ? -14.341 -10.231 -1.474 1.00 81.31 110 PHE A O 1
ATOM 832 N N . GLU A 1 111 ? -13.007 -11.267 -0.006 1.00 81.06 111 GLU A N 1
ATOM 833 C CA . GLU A 1 111 ? -12.934 -12.528 -0.768 1.00 81.06 111 GLU A CA 1
ATOM 834 C C . GLU A 1 111 ? -14.313 -13.173 -0.976 1.00 81.06 111 GLU A C 1
ATOM 836 O O . GLU A 1 111 ? -14.583 -13.727 -2.043 1.00 81.06 111 GLU A O 1
ATOM 841 N N . ASN A 1 112 ? -15.209 -13.043 0.008 1.00 83.06 112 ASN A N 1
ATOM 842 C CA . ASN A 1 112 ? -16.557 -13.610 -0.044 1.00 83.06 112 ASN A CA 1
ATOM 843 C C . ASN A 1 112 ? -17.603 -12.650 -0.640 1.00 83.06 112 ASN A C 1
ATOM 845 O O . ASN A 1 112 ? -18.795 -12.956 -0.596 1.00 83.06 112 ASN A O 1
ATOM 849 N N . GLY A 1 113 ? -17.194 -11.496 -1.180 1.00 81.50 113 GLY A N 1
ATOM 850 C CA . GLY A 1 113 ? -18.112 -10.525 -1.789 1.00 81.50 113 GLY A CA 1
ATOM 851 C C . GLY A 1 113 ? -19.078 -9.877 -0.789 1.00 81.50 113 GLY A C 1
ATOM 852 O O . GLY A 1 113 ? -20.237 -9.612 -1.111 1.00 81.50 113 GLY A O 1
ATOM 853 N N . ARG A 1 114 ? -18.640 -9.702 0.464 1.00 85.38 114 ARG A N 1
ATOM 854 C CA . ARG A 1 114 ? -19.411 -9.082 1.553 1.00 85.38 114 ARG A 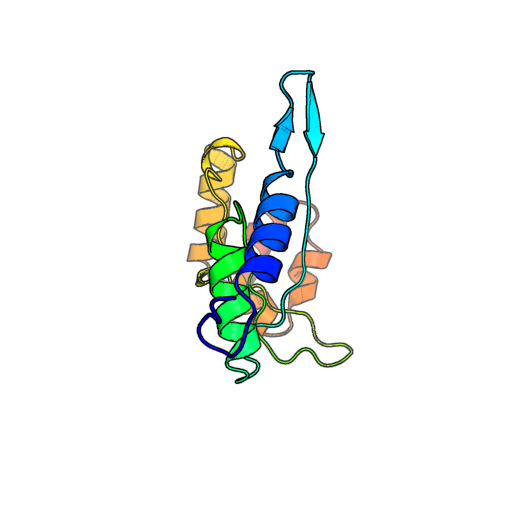CA 1
ATOM 855 C C . ARG A 1 114 ? -18.935 -7.654 1.820 1.00 85.38 114 ARG A C 1
ATOM 857 O O . ARG A 1 114 ? -19.021 -7.184 2.953 1.00 85.38 114 ARG A O 1
ATOM 864 N N . GLU A 1 115 ? -18.454 -6.947 0.794 1.00 82.75 115 GLU A N 1
ATOM 865 C CA . GLU A 1 115 ? -17.906 -5.589 0.931 1.00 82.75 115 GLU A CA 1
ATOM 866 C C . GLU A 1 115 ? -18.926 -4.589 1.493 1.00 82.75 115 GLU A C 1
ATOM 868 O O . GLU A 1 115 ? -18.531 -3.613 2.126 1.00 82.75 115 GLU A O 1
ATOM 873 N N . GLY A 1 116 ? -20.227 -4.876 1.366 1.00 85.81 116 GLY A N 1
ATOM 874 C CA . GLY A 1 116 ? -21.299 -4.102 1.997 1.00 85.81 116 GLY A CA 1
ATOM 875 C C . GLY A 1 116 ? -21.128 -3.925 3.512 1.00 85.81 116 GLY A C 1
ATOM 876 O O . GLY A 1 116 ? -21.521 -2.896 4.044 1.00 85.81 116 GLY A O 1
ATOM 877 N N . ILE A 1 117 ? -20.448 -4.851 4.207 1.00 89.31 117 ILE A N 1
ATOM 878 C CA . ILE A 1 117 ? -20.115 -4.688 5.634 1.00 89.31 117 ILE A CA 1
ATOM 879 C C . ILE A 1 117 ? -19.268 -3.428 5.859 1.00 89.31 117 ILE A C 1
ATOM 881 O O . ILE A 1 117 ? -19.480 -2.706 6.833 1.00 89.31 117 ILE A O 1
ATOM 885 N N . LEU A 1 118 ? -18.316 -3.148 4.963 1.00 88.75 118 LEU A N 1
ATOM 886 C CA . LEU A 1 118 ? -17.516 -1.929 5.023 1.00 88.75 118 LEU A CA 1
ATOM 887 C C . LEU A 1 118 ? -18.366 -0.699 4.687 1.00 88.75 118 LEU A C 1
ATOM 889 O O . LEU A 1 118 ? -18.258 0.307 5.378 1.00 88.75 118 LEU A O 1
ATOM 893 N N . GLU A 1 119 ? -19.219 -0.783 3.662 1.00 87.69 119 GLU A N 1
ATOM 894 C CA . GLU A 1 119 ? -20.080 0.331 3.228 1.00 87.69 119 GLU A CA 1
ATOM 895 C C . GLU A 1 119 ? -21.114 0.742 4.291 1.00 87.69 119 GLU A C 1
ATOM 897 O O . GLU A 1 119 ? -21.456 1.919 4.413 1.00 87.69 119 GLU A O 1
ATOM 902 N N . GLU A 1 120 ? -21.605 -0.220 5.072 1.00 92.50 120 GLU A N 1
ATOM 903 C CA . GLU A 1 120 ? -22.570 -0.006 6.154 1.00 92.50 120 GLU A CA 1
ATOM 904 C C . GLU A 1 120 ? -21.916 0.507 7.447 1.00 92.50 120 GLU A C 1
ATOM 906 O O . GLU A 1 120 ? -22.587 1.128 8.279 1.00 92.50 120 GLU A O 1
ATOM 911 N N . SER A 1 121 ? -20.612 0.278 7.613 1.00 93.62 121 SER A N 1
ATOM 912 C CA . SER A 1 121 ? -19.857 0.675 8.801 1.00 93.62 121 SER A CA 1
ATOM 913 C C . SER A 1 121 ? -19.446 2.144 8.734 1.00 93.62 121 SER A C 1
ATOM 915 O O . SER A 1 121 ? -18.811 2.591 7.783 1.00 93.62 121 SER A O 1
ATOM 917 N N . ARG A 1 122 ? -19.756 2.919 9.777 1.00 92.50 122 ARG A N 1
ATOM 918 C CA . ARG A 1 122 ? -19.419 4.353 9.841 1.00 92.50 122 ARG A CA 1
ATOM 919 C C . ARG A 1 122 ? -18.136 4.628 10.602 1.00 92.50 122 ARG A C 1
ATOM 921 O O . ARG A 1 122 ? -17.565 5.709 10.475 1.00 92.50 122 ARG A O 1
ATOM 928 N N . THR A 1 123 ? -17.706 3.672 11.419 1.00 92.50 123 THR A N 1
ATOM 929 C CA . THR A 1 123 ? -16.482 3.766 12.212 1.00 92.50 123 THR A CA 1
ATOM 930 C C . THR A 1 123 ? -15.653 2.487 12.081 1.00 92.50 123 THR A C 1
ATOM 932 O O . THR A 1 123 ? -16.216 1.413 11.850 1.00 92.50 123 THR A O 1
ATOM 935 N N . PRO A 1 124 ? -14.325 2.563 12.284 1.00 88.56 124 PRO A N 1
ATOM 936 C CA . PRO A 1 124 ? -13.472 1.375 12.336 1.00 88.56 124 PRO A CA 1
ATOM 937 C C . PRO A 1 124 ? -13.935 0.344 13.378 1.00 88.56 124 PRO A C 1
ATOM 939 O O . PRO A 1 124 ? -13.902 -0.858 13.124 1.00 88.56 124 PRO A O 1
ATOM 942 N N . GLN A 1 125 ? -14.453 0.811 14.520 1.00 90.31 125 GLN A N 1
ATOM 943 C CA . GLN A 1 125 ? -14.969 -0.061 15.574 1.00 90.31 125 GLN A CA 1
ATOM 944 C C . GLN A 1 125 ? -16.244 -0.804 15.151 1.00 90.31 125 GLN A C 1
ATOM 946 O O . GLN A 1 125 ? -16.390 -1.992 15.443 1.00 90.31 125 GLN A O 1
ATOM 951 N N . GLU A 1 126 ? -17.171 -0.121 14.471 1.00 93.88 126 GLU A N 1
ATOM 952 C CA . GLU A 1 126 ? -18.366 -0.757 13.903 1.00 93.88 126 GLU A CA 1
ATOM 953 C C . GLU A 1 126 ? -17.978 -1.829 12.886 1.00 93.88 126 GLU A C 1
ATOM 955 O O . GLU A 1 126 ? -18.494 -2.945 12.956 1.00 93.88 126 GLU A O 1
ATOM 960 N N . PHE A 1 127 ? -17.006 -1.523 12.022 1.00 93.12 127 PHE A N 1
ATOM 961 C CA . PHE A 1 127 ? -16.490 -2.475 11.047 1.00 93.12 127 PHE A CA 1
ATOM 962 C C . PHE A 1 127 ? -15.884 -3.709 11.720 1.00 93.12 127 PHE A C 1
ATOM 964 O O . PHE A 1 127 ? -16.269 -4.831 11.396 1.00 93.12 127 PHE A O 1
ATOM 971 N N . LEU A 1 128 ? -15.007 -3.528 12.714 1.00 92.50 128 LEU A N 1
ATOM 972 C CA . LEU A 1 128 ? -14.419 -4.638 13.468 1.00 92.50 128 LEU A CA 1
ATOM 973 C C . LEU A 1 128 ? -15.487 -5.516 14.131 1.00 92.50 128 LEU A C 1
ATOM 975 O O . LEU A 1 128 ? -15.415 -6.743 14.062 1.00 92.50 128 LEU A O 1
ATOM 979 N N . ASN A 1 129 ? -16.496 -4.907 14.752 1.00 93.12 129 ASN A N 1
ATOM 980 C CA . ASN A 1 129 ? -17.585 -5.648 15.384 1.00 93.12 129 ASN A CA 1
ATOM 981 C C . ASN A 1 129 ? -18.398 -6.440 14.350 1.00 93.12 129 ASN A C 1
ATOM 983 O O . ASN A 1 129 ? -18.709 -7.611 14.577 1.00 93.12 129 ASN A O 1
ATOM 987 N N . ALA A 1 130 ? -18.709 -5.835 13.202 1.00 92.44 130 ALA A N 1
ATOM 988 C CA . ALA A 1 130 ? -19.432 -6.498 12.124 1.00 92.44 130 ALA A CA 1
ATOM 989 C C . ALA A 1 130 ? -18.628 -7.663 11.523 1.00 92.44 130 ALA A C 1
ATOM 991 O O . ALA A 1 130 ? -19.181 -8.741 11.304 1.00 92.44 130 ALA A O 1
ATOM 992 N N . VAL A 1 131 ? -17.314 -7.493 11.340 1.00 91.62 131 VAL A N 1
ATOM 993 C CA . VAL A 1 131 ? -16.400 -8.552 10.883 1.00 91.62 131 VAL A CA 1
ATOM 994 C C . VAL A 1 131 ? -16.344 -9.693 11.905 1.00 91.62 131 VAL A C 1
ATOM 996 O O . VAL A 1 131 ? -16.482 -10.851 11.521 1.00 91.62 131 VAL A O 1
ATOM 999 N N . LYS A 1 132 ? -16.222 -9.393 13.209 1.00 90.69 132 LYS A N 1
ATOM 1000 C CA . LYS A 1 132 ? -16.276 -10.394 14.295 1.00 90.69 132 LYS A CA 1
ATOM 1001 C C . LYS A 1 132 ? -17.586 -11.186 14.260 1.00 90.69 132 LYS A C 1
ATOM 1003 O O . LYS A 1 132 ? -17.564 -12.412 14.328 1.00 90.69 132 LYS A O 1
ATOM 1008 N N . HIS A 1 133 ? -18.722 -10.509 14.095 1.00 89.12 133 HIS A N 1
ATOM 1009 C CA . HIS A 1 133 ? -20.019 -11.170 13.948 1.00 89.12 133 HIS A CA 1
ATOM 1010 C C . HIS A 1 133 ? -20.115 -12.024 12.680 1.00 89.12 133 HIS A C 1
ATOM 1012 O O . HIS A 1 133 ? -20.687 -13.111 12.731 1.00 89.12 133 HIS A O 1
ATOM 1018 N N . ALA A 1 134 ? -19.572 -11.564 11.553 1.00 86.56 134 ALA A N 1
ATOM 1019 C CA . ALA A 1 134 ? -19.554 -12.336 10.315 1.00 86.56 134 ALA A CA 1
ATOM 1020 C C . ALA A 1 134 ? -18.673 -13.589 10.442 1.00 86.56 134 ALA A C 1
ATOM 1022 O O . ALA A 1 134 ? -19.111 -14.666 10.054 1.00 86.56 134 ALA A O 1
ATOM 1023 N N . ALA A 1 135 ? -17.491 -13.467 11.052 1.00 84.06 135 ALA A N 1
ATOM 1024 C CA . ALA A 1 135 ? -16.555 -14.569 11.259 1.00 84.06 135 ALA A CA 1
ATOM 1025 C C . ALA A 1 135 ? -17.110 -15.663 12.189 1.00 84.06 135 ALA A C 1
ATOM 1027 O O . ALA A 1 135 ? -16.851 -16.841 11.971 1.00 84.06 135 ALA A O 1
ATOM 1028 N N . LEU A 1 136 ? -17.888 -15.285 13.211 1.00 79.56 136 LEU A N 1
ATOM 1029 C CA . LEU A 1 136 ? -18.525 -16.228 14.142 1.00 79.56 136 LEU A CA 1
ATOM 1030 C C . LEU A 1 136 ? -19.682 -17.024 13.523 1.00 79.56 136 LEU A C 1
ATOM 1032 O O . LEU A 1 136 ? -20.014 -18.093 14.024 1.00 79.56 136 LEU A O 1
ATOM 1036 N N . ASN A 1 137 ? -20.311 -16.500 12.469 1.00 76.62 137 ASN A N 1
ATOM 1037 C CA . ASN A 1 137 ? -21.424 -17.153 11.773 1.00 76.62 137 ASN A CA 1
ATOM 1038 C C . ASN A 1 137 ? -20.963 -17.938 10.531 1.00 76.62 137 ASN A C 1
ATOM 1040 O O . ASN A 1 137 ? -21.792 -18.248 9.678 1.00 76.62 137 ASN A O 1
ATOM 1044 N N . ASP A 1 138 ? -19.662 -18.243 10.483 1.00 63.50 138 ASP A N 1
ATOM 1045 C CA . ASP A 1 138 ? -18.893 -18.783 9.367 1.00 63.50 138 ASP A CA 1
ATOM 1046 C C . ASP A 1 138 ? -18.950 -17.928 8.088 1.00 63.50 138 ASP A C 1
ATOM 1048 O O . ASP A 1 138 ? -19.994 -17.499 7.590 1.00 63.50 138 ASP A O 1
ATOM 1052 N N . PHE A 1 139 ? -17.753 -17.654 7.578 1.00 55.59 139 PHE A N 1
ATOM 1053 C CA . PHE A 1 139 ? -17.525 -17.047 6.273 1.00 55.59 139 PHE A CA 1
ATOM 1054 C C . PHE A 1 139 ? -18.091 -17.896 5.137 1.00 55.59 139 PHE A C 1
ATOM 1056 O O . PHE A 1 139 ? -17.897 -19.132 5.167 1.00 55.59 139 PHE A O 1
#